Protein AF-A0AA35XM82-F1 (afdb_monomer_lite)

Structure (mmCIF, N/CA/C/O backbone):
data_AF-A0AA35XM82-F1
#
_entry.id   AF-A0AA35XM82-F1
#
loop_
_atom_site.group_PDB
_atom_site.id
_atom_site.type_symbol
_atom_site.label_atom_id
_atom_site.label_alt_id
_atom_site.label_comp_id
_atom_site.label_asym_id
_atom_site.label_entity_id
_atom_site.label_seq_id
_atom_site.pdbx_PDB_ins_code
_atom_site.Cartn_x
_atom_site.Cartn_y
_atom_site.Cartn_z
_atom_site.occupancy
_atom_site.B_iso_or_equiv
_atom_site.auth_seq_id
_atom_site.auth_comp_id
_atom_site.auth_asym_id
_atom_site.auth_atom_id
_atom_site.pdbx_PDB_model_num
ATOM 1 N N . ASP A 1 1 ? 53.940 23.344 3.328 1.00 37.53 1 ASP A N 1
ATOM 2 C CA . ASP A 1 1 ? 53.166 23.565 2.094 1.00 37.53 1 ASP A CA 1
ATOM 3 C C . ASP A 1 1 ? 52.303 22.366 1.754 1.00 37.53 1 ASP A C 1
ATOM 5 O O . ASP A 1 1 ? 52.782 21.395 1.191 1.00 37.53 1 ASP A O 1
ATOM 9 N N . ASN A 1 2 ? 51.032 22.420 2.152 1.00 37.56 2 ASN A N 1
ATOM 10 C CA . ASN A 1 2 ? 49.984 21.520 1.673 1.00 37.56 2 ASN A CA 1
ATOM 11 C C . ASN A 1 2 ? 48.950 22.398 0.970 1.00 37.56 2 ASN A C 1
ATOM 13 O O . ASN A 1 2 ? 48.282 23.197 1.626 1.00 37.56 2 ASN A O 1
ATOM 17 N N . GLY A 1 3 ? 48.853 22.276 -0.353 1.00 35.78 3 GLY A N 1
ATOM 18 C CA . GLY A 1 3 ? 48.007 23.131 -1.174 1.00 35.78 3 GLY A CA 1
ATOM 19 C C . GLY A 1 3 ? 47.602 22.485 -2.499 1.00 35.78 3 GLY A C 1
ATOM 20 O O . GLY A 1 3 ? 48.342 22.571 -3.464 1.00 35.78 3 GLY A O 1
ATOM 21 N N . ILE A 1 4 ? 46.381 21.934 -2.487 1.00 40.72 4 ILE A N 1
ATOM 22 C CA . ILE A 1 4 ? 45.349 21.976 -3.544 1.00 40.72 4 ILE A CA 1
ATOM 23 C C . ILE A 1 4 ? 45.527 21.124 -4.822 1.00 40.72 4 ILE A C 1
ATOM 25 O O . ILE A 1 4 ? 46.389 21.404 -5.636 1.00 40.72 4 ILE A O 1
ATOM 29 N N . ALA A 1 5 ? 44.558 20.194 -4.974 1.00 35.03 5 ALA A N 1
ATOM 30 C CA . ALA A 1 5 ? 43.852 19.675 -6.171 1.00 35.03 5 ALA A CA 1
ATOM 31 C C . ALA A 1 5 ? 44.688 19.247 -7.404 1.00 35.03 5 ALA A C 1
ATOM 33 O O . ALA A 1 5 ? 45.684 19.843 -7.756 1.00 35.03 5 ALA A O 1
ATOM 34 N N . ASP A 1 6 ? 44.350 18.218 -8.174 1.00 34.84 6 ASP A N 1
ATOM 35 C CA . ASP A 1 6 ? 43.040 17.874 -8.712 1.00 34.84 6 ASP A CA 1
ATOM 36 C C . ASP A 1 6 ? 43.127 16.492 -9.400 1.00 34.84 6 ASP A C 1
ATOM 38 O O . ASP A 1 6 ? 44.211 15.965 -9.655 1.00 34.84 6 ASP A O 1
ATOM 42 N N . SER A 1 7 ? 41.968 15.983 -9.809 1.00 37.56 7 SER A N 1
ATOM 43 C CA . SER A 1 7 ? 41.756 15.028 -10.904 1.00 37.56 7 SER A CA 1
ATOM 44 C C . SER A 1 7 ? 41.867 13.519 -10.615 1.00 37.56 7 SER A C 1
ATOM 46 O O . SER A 1 7 ? 42.887 12.849 -10.733 1.00 37.56 7 SER A O 1
ATOM 48 N N . LEU A 1 8 ? 40.688 12.962 -10.321 1.00 40.16 8 LEU A N 1
ATOM 49 C CA . LEU A 1 8 ? 40.042 11.923 -11.132 1.00 40.16 8 LEU A CA 1
ATOM 50 C C . LEU A 1 8 ? 40.980 10.925 -11.834 1.00 40.16 8 LEU A C 1
ATOM 52 O O . LEU A 1 8 ? 41.455 11.151 -12.947 1.00 40.16 8 LEU A O 1
ATOM 56 N N . SER A 1 9 ? 41.068 9.713 -11.286 1.00 35.75 9 SER A N 1
ATOM 57 C CA . SER A 1 9 ? 41.289 8.540 -12.124 1.00 35.75 9 SER A CA 1
ATOM 58 C C . SER A 1 9 ? 40.538 7.306 -11.633 1.00 35.75 9 SER A C 1
ATOM 60 O O . SER A 1 9 ? 40.866 6.685 -10.631 1.00 35.75 9 SER A O 1
ATOM 62 N N . ARG A 1 10 ? 39.573 6.924 -12.478 1.00 41.69 10 ARG A N 1
ATOM 63 C CA . ARG A 1 10 ? 39.344 5.542 -12.919 1.00 41.69 10 ARG A CA 1
ATOM 64 C C . ARG A 1 10 ? 38.708 4.585 -11.910 1.00 41.69 10 ARG A C 1
ATOM 66 O O . ARG A 1 10 ? 39.179 3.473 -11.710 1.00 41.69 10 ARG A O 1
ATOM 73 N N . SER A 1 11 ? 37.504 4.916 -11.454 1.00 37.31 11 SER A N 1
ATOM 74 C CA . SER A 1 11 ? 36.499 3.896 -11.126 1.00 37.31 11 SER A CA 1
ATOM 75 C C . SER A 1 11 ? 35.869 3.342 -12.416 1.00 37.31 11 SER A C 1
ATOM 77 O O . SER A 1 11 ? 34.704 3.575 -12.737 1.00 37.31 11 SER A O 1
ATOM 79 N N . GLN A 1 12 ? 36.658 2.576 -13.177 1.00 45.34 12 GLN A N 1
ATOM 80 C CA . GLN A 1 12 ? 36.141 1.662 -14.197 1.00 45.34 12 GLN A CA 1
ATOM 81 C C . GLN A 1 12 ? 35.479 0.467 -13.498 1.00 45.34 12 GLN A C 1
ATOM 83 O O . GLN A 1 12 ? 36.012 -0.639 -13.461 1.00 45.34 12 GLN A O 1
ATOM 88 N N . PHE A 1 13 ? 34.286 0.675 -12.939 1.00 39.03 13 PHE A N 1
ATOM 89 C CA . PHE A 1 13 ? 33.396 -0.445 -12.651 1.00 39.03 13 PHE A CA 1
ATOM 90 C C . PHE A 1 13 ? 32.812 -0.922 -13.975 1.00 39.03 13 PHE A C 1
ATOM 92 O O . PHE A 1 13 ? 31.791 -0.439 -14.470 1.00 39.03 13 PHE A O 1
ATOM 99 N N . HIS A 1 14 ? 33.535 -1.862 -14.576 1.00 43.44 14 HIS A N 1
ATOM 100 C CA . HIS A 1 14 ? 33.098 -2.627 -15.723 1.00 43.44 14 HIS A CA 1
ATOM 101 C C . HIS A 1 14 ? 31.670 -3.140 -15.511 1.00 43.44 14 HIS A C 1
ATOM 103 O O . HIS A 1 14 ? 31.367 -3.888 -14.580 1.00 43.44 14 HIS A O 1
ATOM 109 N N . ARG A 1 15 ? 30.794 -2.746 -16.440 1.00 45.62 15 ARG A N 1
ATOM 110 C CA . ARG A 1 15 ? 29.482 -3.344 -16.683 1.00 45.62 15 ARG A CA 1
ATOM 111 C C . ARG A 1 15 ? 29.648 -4.838 -16.972 1.00 45.62 15 ARG A C 1
ATOM 113 O O . ARG A 1 15 ? 29.750 -5.238 -18.127 1.00 45.62 15 ARG A O 1
ATOM 120 N N . CYS A 1 16 ? 29.571 -5.681 -15.950 1.00 37.12 16 CYS A N 1
ATOM 121 C CA . CYS A 1 16 ? 29.159 -7.065 -16.151 1.00 37.12 16 CYS A CA 1
ATOM 122 C C . CYS A 1 16 ? 27.636 -7.091 -16.332 1.00 37.12 16 CYS A C 1
ATOM 124 O O . CYS A 1 16 ? 26.877 -7.290 -15.384 1.00 37.12 16 CYS A O 1
ATOM 126 N N . ARG A 1 17 ? 27.179 -6.892 -17.577 1.00 45.94 17 ARG A N 1
ATOM 127 C CA . ARG A 1 17 ? 25.861 -7.368 -18.025 1.00 45.94 17 ARG A CA 1
ATOM 128 C C . ARG A 1 17 ? 25.870 -8.896 -17.922 1.00 45.94 17 ARG A C 1
ATOM 130 O O . ARG A 1 17 ? 26.192 -9.581 -18.890 1.00 45.94 17 ARG A O 1
ATOM 137 N N . ARG A 1 18 ? 25.542 -9.439 -16.749 1.00 41.78 18 ARG A N 1
ATOM 138 C CA . ARG A 1 18 ? 25.195 -10.857 -16.629 1.00 41.78 18 ARG A CA 1
ATOM 139 C C . ARG A 1 18 ? 23.883 -11.054 -17.382 1.00 41.78 18 ARG A C 1
ATOM 141 O O . ARG A 1 18 ? 22.839 -10.564 -16.962 1.00 41.78 18 ARG A O 1
ATOM 148 N N . ARG A 1 19 ? 23.968 -11.696 -18.548 1.00 40.97 19 ARG A N 1
ATOM 149 C CA . ARG A 1 19 ? 22.802 -12.219 -19.263 1.00 40.97 19 ARG A CA 1
ATOM 150 C C . ARG A 1 19 ? 22.059 -13.155 -18.298 1.00 40.97 19 ARG A C 1
ATOM 152 O O . ARG A 1 19 ? 22.733 -13.957 -17.650 1.00 40.97 19 ARG A O 1
ATOM 159 N N . PRO A 1 20 ? 20.724 -13.093 -18.175 1.00 46.38 20 PRO A N 1
ATOM 160 C CA . PRO A 1 20 ? 19.995 -14.171 -17.531 1.00 46.38 20 PRO A CA 1
ATOM 161 C C . PRO A 1 20 ? 20.235 -15.419 -18.380 1.00 46.38 20 PRO A C 1
ATOM 163 O O . PRO A 1 20 ? 19.869 -15.452 -19.556 1.00 46.38 20 PRO A O 1
ATOM 166 N N . HIS A 1 21 ? 20.920 -16.413 -17.823 1.00 46.91 21 HIS A N 1
ATOM 167 C CA . HIS A 1 21 ? 20.927 -17.735 -18.427 1.00 46.91 21 HIS A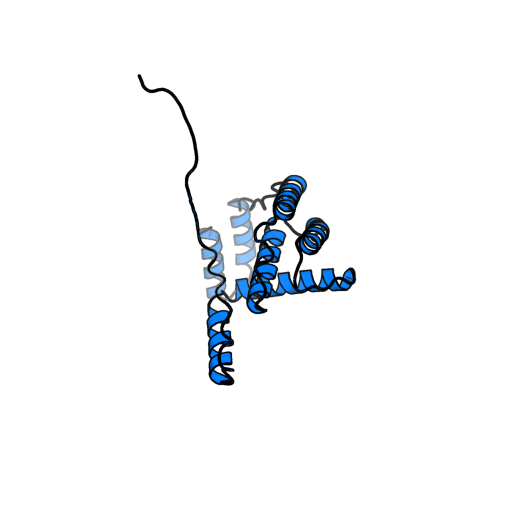 CA 1
ATOM 168 C C . HIS A 1 21 ? 19.473 -18.227 -18.449 1.00 46.91 21 HIS A C 1
ATOM 170 O O . HIS A 1 21 ? 18.789 -18.091 -17.431 1.00 46.91 21 HIS A O 1
ATOM 176 N N . PRO A 1 22 ? 18.970 -18.759 -19.576 1.00 46.38 22 PRO A N 1
ATOM 177 C CA . PRO A 1 22 ? 17.690 -19.445 -19.584 1.00 46.38 22 PRO A CA 1
ATOM 178 C C . PRO A 1 22 ? 17.850 -20.660 -18.672 1.00 46.38 22 PRO A C 1
ATOM 180 O O . PRO A 1 22 ? 18.516 -21.632 -19.025 1.00 46.38 22 PRO A O 1
ATOM 183 N N . HIS A 1 23 ? 17.333 -20.561 -17.448 1.00 53.72 23 HIS A N 1
ATOM 184 C CA . HIS A 1 23 ? 17.291 -21.702 -16.552 1.00 53.72 23 HIS A CA 1
ATOM 185 C C . HIS A 1 23 ? 16.534 -22.829 -17.271 1.00 53.72 23 HIS A C 1
ATOM 187 O O . HIS A 1 23 ? 15.479 -22.554 -17.854 1.00 53.72 23 HIS A O 1
ATOM 193 N N . PRO A 1 24 ? 17.054 -24.072 -17.256 1.00 53.78 24 PRO A N 1
ATOM 194 C CA . PRO A 1 24 ? 16.325 -25.228 -17.753 1.00 53.78 24 PRO A CA 1
ATOM 195 C C . PRO A 1 24 ? 14.946 -25.217 -17.111 1.00 53.78 24 PRO A C 1
ATOM 197 O O . PRO A 1 24 ? 14.831 -24.959 -15.912 1.00 53.78 24 PRO A O 1
ATOM 200 N N . CYS A 1 25 ? 13.911 -25.434 -17.914 1.00 57.19 25 CYS A N 1
ATOM 201 C CA . CYS A 1 25 ? 12.530 -25.499 -17.473 1.00 57.19 25 CYS A CA 1
ATOM 202 C C . CYS A 1 25 ? 12.387 -26.517 -16.327 1.00 57.19 25 CYS A C 1
ATOM 204 O O . CYS A 1 25 ? 12.197 -27.709 -16.558 1.00 57.19 25 CYS A O 1
ATOM 206 N N . LEU A 1 26 ? 12.495 -26.047 -15.081 1.00 57.41 26 LEU A N 1
ATOM 207 C CA . LEU A 1 26 ? 12.148 -26.797 -13.880 1.00 57.41 26 LEU A CA 1
ATOM 208 C C . LEU A 1 26 ? 10.633 -27.022 -13.928 1.00 57.41 26 LEU A C 1
ATOM 210 O O . LEU A 1 26 ? 9.852 -26.231 -13.412 1.00 57.41 26 LEU A O 1
ATOM 214 N N . GLN A 1 27 ? 10.220 -28.079 -14.624 1.00 66.62 27 GLN A N 1
ATOM 215 C CA . GLN A 1 27 ? 8.828 -28.518 -14.754 1.00 66.62 27 GLN A CA 1
ATOM 216 C C . GLN A 1 27 ? 8.395 -29.417 -13.584 1.00 66.62 27 GLN A C 1
ATOM 218 O O . GLN A 1 27 ? 7.326 -30.027 -13.628 1.00 66.62 27 GLN A O 1
ATOM 223 N N . ASP A 1 28 ? 9.200 -29.494 -12.520 1.00 82.62 28 ASP A N 1
ATOM 224 C CA . ASP A 1 28 ? 8.837 -30.212 -11.305 1.00 82.62 28 ASP A CA 1
ATOM 225 C C . ASP A 1 28 ? 7.787 -29.422 -10.510 1.00 82.62 28 ASP A C 1
ATOM 227 O O . ASP A 1 28 ? 8.087 -28.532 -9.708 1.00 82.62 28 ASP A O 1
ATOM 231 N N . ARG A 1 29 ? 6.521 -29.793 -10.722 1.00 81.44 29 ARG A N 1
ATOM 232 C CA . ARG A 1 29 ? 5.361 -29.210 -10.037 1.00 81.44 29 ARG A CA 1
ATOM 233 C C . ARG A 1 29 ? 5.443 -29.343 -8.514 1.00 81.44 29 ARG A C 1
ATOM 235 O O . ARG A 1 29 ? 4.889 -28.495 -7.812 1.00 81.44 29 ARG A O 1
ATOM 242 N N . LEU A 1 30 ? 6.085 -30.388 -7.984 1.00 87.50 30 LEU A N 1
ATOM 243 C CA . LEU A 1 30 ? 6.232 -30.567 -6.537 1.00 87.50 30 LEU A CA 1
ATOM 244 C C . LEU A 1 30 ? 7.237 -29.568 -5.975 1.00 87.50 30 LEU A C 1
ATOM 246 O O . LEU A 1 30 ? 6.984 -28.976 -4.923 1.00 87.50 30 LEU A O 1
ATOM 250 N N . LEU A 1 31 ? 8.342 -29.347 -6.686 1.00 88.88 31 LEU A N 1
ATOM 251 C CA . LEU A 1 31 ? 9.335 -28.353 -6.302 1.00 88.88 31 LEU A CA 1
ATOM 252 C C . LEU A 1 31 ? 8.758 -26.934 -6.358 1.00 88.88 31 LEU A C 1
ATOM 254 O O . LEU A 1 31 ? 8.944 -26.181 -5.402 1.00 88.88 31 LEU A O 1
ATOM 258 N N . THR A 1 32 ? 7.989 -26.592 -7.399 1.00 86.31 32 THR A N 1
ATOM 259 C CA . THR A 1 32 ? 7.296 -25.293 -7.491 1.00 86.31 32 THR A CA 1
ATOM 260 C C . THR A 1 32 ? 6.333 -25.085 -6.321 1.00 86.31 32 THR A C 1
ATOM 262 O O . THR A 1 32 ? 6.402 -24.059 -5.649 1.00 86.31 32 THR A O 1
ATOM 265 N N . ARG A 1 33 ? 5.499 -26.083 -5.992 1.00 86.62 33 ARG A N 1
ATOM 266 C CA . ARG A 1 33 ? 4.576 -26.005 -4.842 1.00 86.62 33 ARG A CA 1
ATOM 267 C C . ARG A 1 33 ? 5.306 -25.848 -3.509 1.00 86.62 33 ARG A C 1
ATOM 269 O O . ARG A 1 33 ? 4.873 -25.072 -2.662 1.00 86.62 33 ARG A O 1
ATOM 276 N N . LYS A 1 34 ? 6.409 -26.578 -3.303 1.00 92.38 34 LYS A N 1
ATOM 277 C CA . LYS A 1 34 ? 7.236 -26.450 -2.090 1.00 92.38 34 LYS A CA 1
ATOM 278 C C . LYS A 1 34 ? 7.876 -25.065 -1.997 1.00 92.38 34 LYS A C 1
ATOM 280 O O . LYS A 1 34 ? 7.868 -24.476 -0.920 1.00 92.38 34 LYS A O 1
ATOM 285 N N . LEU A 1 35 ? 8.387 -24.540 -3.108 1.00 90.31 35 LEU A N 1
ATOM 286 C CA . LEU A 1 35 ? 8.950 -23.193 -3.189 1.00 90.31 35 LEU A CA 1
ATOM 287 C C . LEU A 1 35 ? 7.901 -22.140 -2.820 1.00 90.31 35 LEU A C 1
ATOM 289 O O . LEU A 1 35 ? 8.151 -21.327 -1.931 1.00 90.31 35 LEU A O 1
ATOM 293 N N . GLU A 1 36 ? 6.718 -22.192 -3.435 1.00 87.75 36 GLU A N 1
ATOM 294 C CA . GLU A 1 36 ? 5.609 -21.281 -3.128 1.00 87.75 36 GLU A CA 1
ATOM 295 C C . GLU A 1 36 ? 5.194 -21.387 -1.657 1.00 87.75 36 GLU A C 1
ATOM 297 O O . GLU A 1 36 ? 5.032 -20.371 -0.980 1.00 87.75 36 GLU A O 1
ATOM 302 N N . HIS A 1 37 ? 5.087 -22.607 -1.123 1.00 91.06 37 HIS A N 1
ATOM 303 C CA . HIS A 1 37 ? 4.760 -22.832 0.282 1.00 91.06 37 HIS A CA 1
ATOM 304 C C . HIS A 1 37 ? 5.795 -22.193 1.219 1.00 91.06 37 HIS A C 1
ATOM 306 O O . HIS A 1 37 ? 5.425 -21.427 2.109 1.00 91.06 37 HIS A O 1
ATOM 312 N N . LEU A 1 38 ? 7.090 -22.419 0.998 1.00 92.06 38 LEU A N 1
ATOM 313 C CA . LEU A 1 38 ? 8.149 -21.824 1.819 1.00 92.06 38 LEU A CA 1
ATOM 314 C C . LEU A 1 38 ? 8.165 -20.294 1.720 1.00 92.06 38 LEU A C 1
ATOM 316 O O . LEU A 1 38 ? 8.259 -19.609 2.739 1.00 92.06 38 LEU A O 1
ATOM 320 N N . GLN A 1 39 ? 7.995 -19.744 0.516 1.00 89.44 39 GLN A N 1
ATOM 321 C CA . GLN A 1 39 ? 7.852 -18.300 0.322 1.00 89.44 39 GLN A CA 1
ATOM 322 C C . GLN A 1 39 ? 6.637 -17.753 1.068 1.00 89.44 39 GLN A C 1
ATOM 324 O O . GLN A 1 39 ? 6.706 -16.672 1.655 1.00 89.44 39 GLN A O 1
ATOM 329 N N . THR A 1 40 ? 5.530 -18.503 1.099 1.00 87.44 40 THR A N 1
ATOM 330 C CA . THR A 1 40 ? 4.367 -18.092 1.879 1.00 87.44 40 THR A CA 1
ATOM 331 C C . THR A 1 40 ? 4.705 -18.046 3.366 1.00 87.44 40 THR A C 1
ATOM 333 O O . THR A 1 40 ? 4.389 -17.040 4.000 1.00 87.44 40 THR A O 1
ATOM 336 N N . LEU A 1 41 ? 5.395 -19.049 3.914 1.00 92.81 41 LEU A N 1
ATOM 337 C CA . LEU A 1 41 ? 5.782 -19.098 5.330 1.00 92.81 41 LEU A CA 1
ATOM 338 C C . LEU A 1 41 ? 6.743 -17.975 5.748 1.00 92.81 41 LEU A C 1
ATOM 340 O O . LEU A 1 41 ? 6.742 -17.593 6.915 1.00 92.81 41 LEU A O 1
ATOM 344 N N . GLY A 1 42 ? 7.493 -17.391 4.809 1.00 91.31 42 GLY A N 1
ATOM 345 C CA . GLY A 1 42 ? 8.376 -16.248 5.070 1.00 91.31 42 GLY A CA 1
ATOM 346 C C . GLY A 1 42 ? 7.661 -14.973 5.543 1.00 91.31 42 GLY A C 1
ATOM 347 O O . GLY A 1 42 ? 8.315 -14.026 5.972 1.00 91.31 42 GLY A O 1
ATOM 348 N N . ILE A 1 43 ? 6.325 -14.926 5.480 1.00 92.31 43 ILE A N 1
ATOM 349 C CA . ILE A 1 43 ? 5.514 -13.789 5.925 1.00 92.31 43 ILE A CA 1
ATOM 350 C C . ILE A 1 43 ? 4.414 -14.276 6.869 1.00 92.31 43 ILE A C 1
ATOM 352 O O . ILE A 1 43 ? 3.676 -15.215 6.561 1.00 92.31 43 ILE A O 1
ATOM 356 N N . ALA A 1 44 ? 4.255 -13.578 7.998 1.00 93.31 44 ALA A N 1
ATOM 357 C CA . ALA A 1 44 ? 3.219 -13.875 8.981 1.00 93.31 44 ALA A CA 1
ATOM 358 C C . ALA A 1 44 ? 1.804 -13.885 8.350 1.00 93.31 44 ALA A C 1
ATOM 360 O O . ALA A 1 44 ? 1.501 -13.036 7.501 1.00 93.31 44 ALA A O 1
ATOM 361 N N . PRO A 1 45 ? 0.890 -14.779 8.785 1.00 92.38 45 PRO A N 1
ATOM 362 C CA . PRO A 1 45 ? -0.457 -14.873 8.217 1.00 92.38 45 PRO A CA 1
ATOM 363 C C . PRO A 1 45 ? -1.263 -13.568 8.282 1.00 92.38 45 PRO A C 1
ATOM 365 O O . PRO A 1 45 ? -2.048 -13.288 7.377 1.00 92.38 45 PRO A O 1
ATOM 368 N N . SER A 1 46 ? -1.075 -12.764 9.331 1.00 92.88 46 SER A N 1
ATOM 369 C CA . SER A 1 46 ? -1.700 -11.443 9.476 1.00 92.88 46 SER A CA 1
ATOM 370 C C . SER A 1 46 ? -1.180 -10.455 8.429 1.00 92.88 46 SER A C 1
ATOM 372 O O . SER A 1 46 ? -1.971 -9.821 7.734 1.00 92.88 46 SER A O 1
ATOM 374 N N . THR A 1 47 ? 0.139 -10.382 8.241 1.00 94.75 47 THR A N 1
ATOM 375 C CA . THR A 1 47 ? 0.777 -9.539 7.220 1.00 94.75 47 THR A CA 1
ATOM 376 C C . THR A 1 47 ? 0.346 -9.939 5.811 1.00 94.75 47 THR A C 1
ATOM 378 O O . THR A 1 47 ? 0.055 -9.063 4.999 1.00 94.75 47 THR A O 1
ATOM 381 N N . ARG A 1 48 ? 0.210 -11.244 5.527 1.00 94.50 48 ARG A N 1
ATOM 382 C CA . ARG A 1 48 ? -0.291 -11.731 4.230 1.00 94.50 48 ARG A CA 1
ATOM 383 C C . ARG A 1 48 ? -1.688 -11.197 3.923 1.00 94.50 48 ARG A C 1
ATOM 385 O O . ARG A 1 48 ? -1.906 -10.696 2.825 1.00 94.50 48 ARG A O 1
ATOM 392 N N . ARG A 1 49 ? -2.611 -11.263 4.889 1.00 95.50 49 ARG A N 1
ATOM 393 C CA . ARG A 1 49 ? -3.976 -10.730 4.734 1.00 95.50 49 ARG A CA 1
ATOM 394 C C . ARG A 1 49 ? -3.958 -9.227 4.465 1.00 95.50 49 ARG A C 1
ATOM 396 O O . ARG A 1 49 ? -4.637 -8.754 3.560 1.00 95.50 49 ARG A O 1
ATOM 403 N N . THR A 1 50 ? -3.129 -8.485 5.197 1.00 96.50 50 THR A N 1
ATOM 404 C CA . THR A 1 50 ? -2.959 -7.043 4.979 1.00 96.50 50 THR A CA 1
ATOM 405 C C . THR A 1 50 ? -2.405 -6.738 3.586 1.00 96.50 50 THR A C 1
ATOM 407 O O . THR A 1 50 ? -2.872 -5.809 2.929 1.00 96.50 50 THR A O 1
ATOM 410 N N . TYR A 1 51 ? -1.445 -7.530 3.102 1.00 96.62 51 TYR A N 1
ATOM 411 C CA . TYR A 1 51 ? -0.898 -7.364 1.757 1.00 96.62 51 TYR A CA 1
ATOM 412 C C . TYR A 1 51 ? -1.922 -7.703 0.674 1.00 96.62 51 TYR A C 1
ATOM 414 O O . TYR A 1 51 ? -2.061 -6.944 -0.281 1.00 96.62 51 TYR A O 1
ATOM 422 N N . GLN A 1 52 ? -2.690 -8.780 0.843 1.00 96.50 52 GLN A N 1
ATOM 423 C CA . GLN A 1 52 ? -3.795 -9.125 -0.056 1.00 96.50 52 GLN A CA 1
ATOM 424 C C . GLN A 1 52 ? -4.825 -7.993 -0.135 1.00 96.50 52 GLN A C 1
ATOM 426 O O . GLN A 1 52 ? -5.225 -7.614 -1.233 1.00 96.50 52 GLN A O 1
ATOM 431 N N . ALA A 1 53 ? -5.192 -7.397 1.003 1.00 97.38 53 ALA A N 1
ATOM 432 C CA . ALA A 1 53 ? -6.088 -6.245 1.034 1.00 97.38 53 ALA A CA 1
ATOM 433 C C . ALA A 1 53 ? -5.503 -5.039 0.279 1.00 97.38 53 ALA A C 1
ATOM 435 O O . ALA A 1 53 ? -6.206 -4.417 -0.516 1.00 97.38 53 ALA A O 1
ATOM 436 N N . GLY A 1 54 ? -4.215 -4.738 0.474 1.00 97.06 54 GLY A N 1
ATOM 437 C CA . GLY A 1 54 ? -3.538 -3.648 -0.234 1.00 97.06 54 GLY A CA 1
ATOM 438 C C . GLY A 1 54 ? -3.473 -3.858 -1.749 1.00 97.06 54 GLY A C 1
ATOM 439 O O . GLY A 1 54 ? -3.789 -2.943 -2.509 1.00 97.06 54 GLY A O 1
ATOM 440 N N . VAL A 1 55 ? -3.136 -5.074 -2.190 1.00 97.69 55 VAL A N 1
ATOM 441 C CA . VAL A 1 55 ? -3.125 -5.456 -3.612 1.00 97.69 55 VAL A CA 1
ATOM 442 C C . VAL A 1 55 ? -4.522 -5.348 -4.217 1.00 97.69 55 VAL A C 1
ATOM 444 O O . VAL A 1 55 ? -4.682 -4.734 -5.270 1.00 97.69 55 VAL A O 1
ATOM 447 N N . HIS A 1 56 ? -5.541 -5.881 -3.538 1.00 97.94 56 HIS A N 1
ATOM 448 C CA . HIS A 1 56 ? -6.924 -5.804 -4.002 1.00 97.94 56 HIS A CA 1
ATOM 449 C C . HIS A 1 56 ? -7.390 -4.350 -4.153 1.00 97.94 56 HIS A C 1
ATOM 451 O O . HIS A 1 56 ? -7.982 -3.992 -5.170 1.00 97.94 56 HIS A O 1
ATOM 457 N N . HIS A 1 57 ? -7.081 -3.496 -3.174 1.00 97.56 57 HIS A N 1
ATOM 458 C CA . HIS A 1 57 ? -7.443 -2.079 -3.210 1.00 97.56 57 HIS A CA 1
ATOM 459 C C . HIS A 1 57 ? -6.788 -1.358 -4.396 1.00 97.56 57 HIS A C 1
ATOM 461 O O . HIS A 1 57 ? -7.445 -0.585 -5.092 1.00 97.56 57 HIS A O 1
ATOM 467 N N . TYR A 1 58 ? -5.512 -1.642 -4.667 1.00 97.88 58 TYR A N 1
ATOM 468 C CA . TYR A 1 58 ? -4.813 -1.092 -5.827 1.00 97.88 58 TYR A CA 1
ATOM 469 C C . TYR A 1 58 ? -5.410 -1.579 -7.152 1.00 97.88 58 TYR A C 1
ATOM 471 O O . TYR A 1 58 ? -5.693 -0.768 -8.027 1.00 97.88 58 TYR A O 1
ATOM 479 N N . GLN A 1 59 ? -5.686 -2.877 -7.285 1.00 97.69 59 GLN A N 1
ATOM 480 C CA . GLN A 1 59 ? -6.323 -3.425 -8.485 1.00 97.69 59 GLN A CA 1
ATOM 481 C C . GLN A 1 59 ? -7.724 -2.852 -8.714 1.00 97.69 59 GLN A C 1
ATOM 483 O O . GLN A 1 59 ? -8.101 -2.602 -9.855 1.00 97.69 59 GLN A O 1
ATOM 488 N N . GLN A 1 60 ? -8.497 -2.627 -7.650 1.00 97.75 60 GLN A N 1
ATOM 489 C CA . GLN A 1 60 ? -9.803 -1.981 -7.744 1.00 97.75 60 GLN A CA 1
ATOM 490 C C . GLN A 1 60 ? -9.681 -0.528 -8.208 1.00 97.75 60 GLN A C 1
ATOM 492 O O . GLN A 1 60 ? -10.435 -0.115 -9.084 1.00 97.75 60 GLN A O 1
ATOM 497 N N . PHE A 1 61 ? -8.716 0.222 -7.673 1.00 97.56 61 PHE A N 1
ATOM 498 C CA . PHE A 1 61 ? -8.386 1.556 -8.170 1.00 97.56 61 PHE A CA 1
ATOM 499 C C . PHE A 1 61 ? -8.016 1.515 -9.661 1.00 97.56 61 PHE A C 1
ATOM 501 O O . PHE A 1 61 ? -8.567 2.277 -10.444 1.00 97.56 61 PHE A O 1
ATOM 508 N N . CYS A 1 62 ? -7.150 0.590 -10.078 1.00 97.31 62 CYS A N 1
ATOM 509 C CA . CYS A 1 62 ? -6.773 0.445 -11.482 1.00 97.31 62 CYS A CA 1
ATOM 510 C C . CYS A 1 62 ? -7.981 0.150 -12.380 1.00 97.31 62 CYS A C 1
ATOM 512 O O . CYS A 1 62 ? -8.123 0.795 -13.411 1.00 97.31 62 CYS A O 1
ATOM 514 N N . ARG A 1 63 ? -8.888 -0.742 -11.957 1.00 97.50 63 ARG A N 1
ATOM 515 C CA . ARG A 1 63 ? -10.144 -1.018 -12.677 1.00 97.50 63 ARG A CA 1
ATOM 516 C C . ARG A 1 63 ? -11.063 0.201 -12.769 1.00 97.50 63 ARG A C 1
ATOM 518 O O . ARG A 1 63 ? -11.732 0.362 -13.772 1.00 97.50 63 ARG A O 1
ATOM 525 N N . LEU A 1 64 ? -11.110 1.040 -11.735 1.00 97.38 64 LEU A N 1
ATOM 526 C CA . LEU A 1 64 ? -11.967 2.229 -11.711 1.00 97.38 64 LEU A CA 1
ATOM 527 C C . LEU A 1 64 ? -11.519 3.310 -12.709 1.00 97.38 64 LEU A C 1
ATOM 529 O O . LEU A 1 64 ? -12.343 4.095 -13.162 1.00 97.38 64 LEU A O 1
ATOM 533 N N . TYR A 1 65 ? -10.223 3.370 -13.013 1.00 96.06 65 TYR A N 1
ATOM 534 C CA . TYR A 1 65 ? -9.626 4.382 -13.889 1.00 96.06 65 TYR A CA 1
ATOM 535 C C . TYR A 1 65 ? -9.080 3.792 -15.201 1.00 96.06 65 TYR A C 1
ATOM 537 O O . TYR A 1 65 ? -8.261 4.438 -15.851 1.00 96.06 65 TYR A O 1
ATOM 545 N N . ASP A 1 66 ? -9.479 2.564 -15.555 1.00 95.94 66 ASP A N 1
ATOM 546 C CA . ASP A 1 66 ? -9.027 1.834 -16.753 1.00 95.94 66 ASP A CA 1
ATOM 547 C C . ASP A 1 66 ? -7.493 1.787 -16.919 1.00 95.94 66 ASP A C 1
ATOM 549 O O . ASP A 1 66 ? -6.936 1.879 -18.014 1.00 95.94 66 ASP A O 1
ATOM 553 N N . LEU A 1 67 ? -6.779 1.636 -15.800 1.00 95.31 67 LEU A N 1
ATOM 554 C CA . LEU A 1 67 ? -5.321 1.529 -15.760 1.00 95.31 67 LEU A CA 1
ATOM 555 C C . LEU A 1 67 ? -4.886 0.062 -15.711 1.00 95.31 67 LEU A C 1
ATOM 557 O O . LEU A 1 67 ? -5.486 -0.755 -15.010 1.00 95.31 67 LEU A O 1
ATOM 561 N N . SER A 1 68 ? -3.763 -0.263 -16.357 1.00 94.56 68 SER A N 1
ATOM 562 C CA . SER A 1 68 ? -3.118 -1.560 -16.130 1.00 94.56 68 SER A CA 1
ATOM 563 C C . SER A 1 68 ? -2.511 -1.607 -14.719 1.00 94.56 68 SER A C 1
ATOM 565 O O . SER A 1 68 ? -1.722 -0.721 -14.376 1.00 94.56 68 SER A O 1
ATOM 567 N N . PRO A 1 69 ? -2.837 -2.618 -13.891 1.00 93.00 69 PRO A N 1
ATOM 568 C CA . PRO A 1 69 ? -2.269 -2.745 -12.552 1.00 93.00 69 PRO A CA 1
ATOM 569 C C . PRO A 1 69 ? -0.801 -3.187 -12.569 1.00 93.00 69 PRO A C 1
ATOM 571 O O . PRO A 1 69 ? -0.0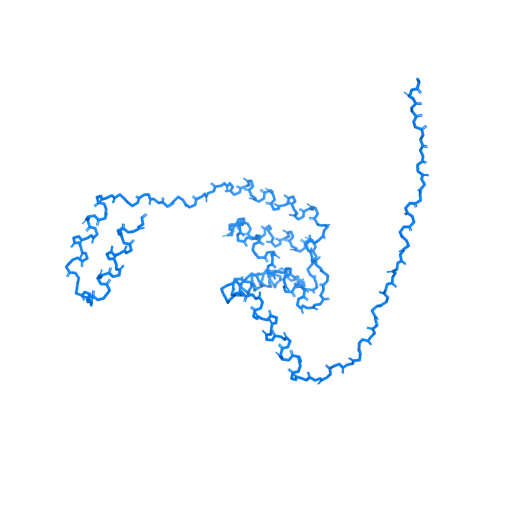49 -2.846 -11.661 1.00 93.00 69 PRO A O 1
ATOM 574 N N . TRP A 1 70 ? -0.370 -3.945 -13.581 1.00 95.00 70 TRP A N 1
ATOM 575 C CA . TRP A 1 70 ? 0.964 -4.545 -13.612 1.00 95.00 70 TRP A CA 1
ATOM 576 C C . TRP A 1 70 ? 1.591 -4.427 -15.008 1.00 95.00 70 TRP A C 1
ATOM 578 O O . TRP A 1 70 ? 0.903 -4.698 -15.995 1.00 95.00 70 TRP A O 1
ATOM 588 N N . PRO A 1 71 ? 2.882 -4.062 -15.123 1.00 94.56 71 PRO A N 1
ATOM 589 C CA . PRO A 1 71 ? 3.770 -3.569 -14.065 1.00 94.56 71 PRO A CA 1
ATOM 590 C C . PRO A 1 71 ? 3.370 -2.1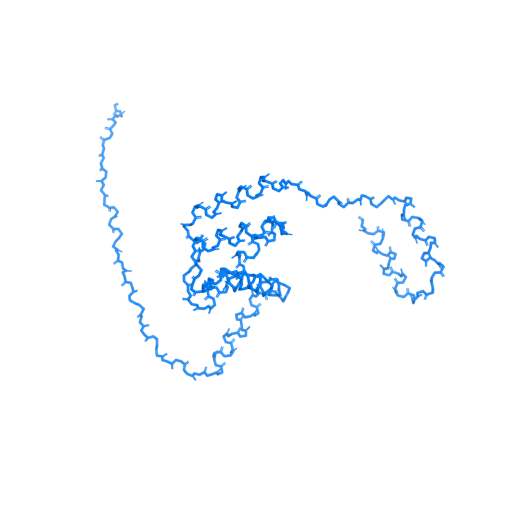64 -13.578 1.00 94.56 71 PRO A C 1
ATOM 592 O O . PRO A 1 71 ? 2.987 -1.300 -14.366 1.00 94.56 71 PRO A O 1
ATOM 595 N N . ALA A 1 72 ? 3.494 -1.920 -12.273 1.00 94.06 72 ALA A N 1
ATOM 596 C CA . ALA A 1 72 ? 3.123 -0.638 -11.680 1.00 94.06 72 ALA A CA 1
ATOM 597 C C . ALA A 1 72 ? 4.191 0.427 -11.984 1.00 94.06 72 ALA A C 1
ATOM 599 O O . ALA A 1 72 ? 5.365 0.271 -11.639 1.00 94.06 72 ALA A O 1
ATOM 600 N N . SER A 1 73 ? 3.790 1.537 -12.606 1.00 93.06 73 SER A N 1
ATOM 601 C CA . SER A 1 73 ? 4.675 2.682 -12.859 1.00 93.06 73 SER A CA 1
ATOM 602 C C . SER A 1 73 ? 4.641 3.685 -11.703 1.00 93.06 73 SER A C 1
ATOM 604 O O . SER A 1 73 ? 3.641 3.790 -10.991 1.00 93.06 73 SER A O 1
ATOM 606 N N . GLU A 1 74 ? 5.693 4.499 -11.552 1.00 95.12 74 GLU A N 1
ATOM 607 C CA . GLU A 1 74 ? 5.721 5.570 -10.540 1.00 95.12 74 GLU A CA 1
ATOM 608 C C . GLU A 1 74 ? 4.496 6.489 -10.640 1.00 95.12 74 GLU A C 1
ATOM 610 O O . GLU A 1 74 ? 3.930 6.886 -9.622 1.00 95.12 74 GLU A O 1
ATOM 615 N N . LEU A 1 75 ? 4.051 6.791 -11.862 1.00 95.06 75 LEU A N 1
ATOM 616 C CA . LEU A 1 75 ? 2.880 7.626 -12.101 1.00 95.06 75 LEU A CA 1
ATOM 617 C C . LEU A 1 75 ? 1.594 6.968 -11.576 1.00 95.06 75 LEU A C 1
ATOM 619 O O . LEU A 1 75 ? 0.842 7.606 -10.841 1.00 95.06 75 LEU A O 1
ATOM 623 N N . THR A 1 76 ? 1.369 5.685 -11.880 1.00 96.38 76 THR A N 1
ATOM 624 C CA . THR A 1 76 ? 0.181 4.955 -11.393 1.00 96.38 76 THR A CA 1
ATOM 625 C C . THR A 1 76 ? 0.155 4.839 -9.870 1.00 96.38 76 THR A C 1
ATOM 627 O O . THR A 1 76 ? -0.897 5.023 -9.261 1.00 96.38 76 THR A O 1
ATOM 630 N N . LEU A 1 77 ? 1.313 4.624 -9.234 1.00 97.06 77 LEU A N 1
ATOM 631 C CA . LEU A 1 77 ? 1.427 4.590 -7.774 1.00 97.06 77 LEU A CA 1
ATOM 632 C C . LEU A 1 77 ? 1.136 5.952 -7.146 1.00 97.06 77 LEU A C 1
ATOM 634 O O . LEU A 1 77 ? 0.493 6.029 -6.102 1.00 97.06 77 LEU A O 1
ATOM 638 N N . ARG A 1 78 ? 1.573 7.039 -7.788 1.00 97.50 78 ARG A N 1
ATOM 639 C CA . ARG A 1 78 ? 1.249 8.395 -7.338 1.00 97.50 78 ARG A CA 1
ATOM 640 C C . ARG A 1 78 ? -0.248 8.666 -7.433 1.00 97.50 78 ARG A C 1
ATOM 642 O O . ARG A 1 78 ? -0.816 9.158 -6.463 1.00 97.50 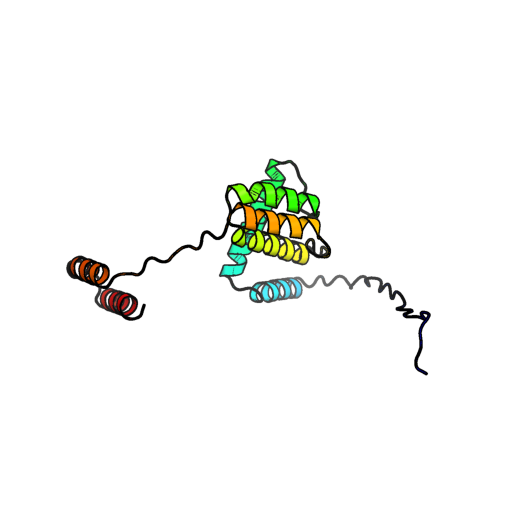78 ARG A O 1
ATOM 649 N N . TYR A 1 79 ? -0.899 8.307 -8.539 1.00 97.38 79 TYR A N 1
ATOM 650 C CA . TYR A 1 79 ? -2.354 8.446 -8.648 1.00 97.38 79 TYR A CA 1
ATOM 651 C C . TYR A 1 79 ? -3.094 7.613 -7.607 1.00 97.38 79 TYR A C 1
ATOM 653 O O . TYR A 1 79 ? -4.010 8.124 -6.966 1.00 97.38 79 TYR A O 1
ATOM 661 N N . PHE A 1 80 ? -2.645 6.382 -7.370 1.00 97.88 80 PHE A N 1
ATOM 662 C CA . PHE A 1 80 ? -3.194 5.541 -6.317 1.00 97.88 80 PHE A CA 1
ATOM 663 C C . PHE A 1 80 ? -3.079 6.202 -4.938 1.00 97.88 80 PHE A C 1
ATOM 665 O O . PHE A 1 80 ? -4.080 6.321 -4.239 1.00 97.88 80 PHE A O 1
ATOM 672 N N . CYS A 1 81 ? -1.899 6.701 -4.558 1.00 97.50 81 CYS A N 1
ATOM 673 C CA . CYS A 1 81 ? -1.708 7.417 -3.293 1.00 97.50 81 CYS A CA 1
ATOM 674 C C . CYS A 1 81 ? -2.610 8.659 -3.184 1.00 97.50 81 CYS A C 1
ATOM 676 O O . CYS A 1 81 ? -3.176 8.920 -2.121 1.00 97.50 81 CYS A O 1
ATOM 678 N N . THR A 1 82 ? -2.780 9.398 -4.284 1.00 97.00 82 THR A N 1
ATOM 679 C CA . THR A 1 82 ? -3.681 10.559 -4.371 1.00 97.00 82 THR A CA 1
ATOM 680 C C . THR A 1 82 ? -5.163 10.163 -4.274 1.00 97.00 82 THR A C 1
ATOM 682 O O . THR A 1 82 ? -5.983 10.915 -3.758 1.00 97.00 82 THR A O 1
ATOM 685 N N . HIS A 1 83 ? -5.551 8.980 -4.730 1.00 97.00 83 HIS A N 1
ATOM 686 C CA . HIS A 1 83 ? -6.904 8.476 -4.509 1.00 97.00 83 HIS A CA 1
ATOM 687 C C . HIS A 1 83 ? -7.082 8.012 -3.051 1.00 97.00 83 HIS A C 1
ATOM 689 O O . HIS A 1 83 ? -8.043 8.386 -2.379 1.00 97.00 83 HIS A O 1
ATOM 695 N N . ALA A 1 84 ? -6.105 7.265 -2.537 1.00 96.12 84 ALA A N 1
ATOM 696 C CA . ALA A 1 84 ? -6.142 6.611 -1.236 1.00 96.12 84 ALA A CA 1
ATOM 697 C C . ALA A 1 84 ? -6.078 7.575 -0.039 1.00 96.12 84 ALA A C 1
ATOM 699 O O . ALA A 1 84 ? -6.693 7.291 0.986 1.00 96.12 84 ALA A O 1
ATOM 700 N N . TYR A 1 85 ? -5.380 8.718 -0.124 1.00 95.81 85 TYR A N 1
ATOM 701 C CA . TYR A 1 85 ? -5.246 9.629 1.033 1.00 95.81 85 TYR A CA 1
ATOM 702 C C . TYR A 1 85 ? -6.564 10.240 1.514 1.00 95.81 85 TYR A C 1
ATOM 704 O O . TYR A 1 85 ? -6.615 10.750 2.637 1.00 95.81 85 TYR A O 1
ATOM 712 N N . LYS A 1 86 ? -7.607 10.200 0.678 1.00 93.25 86 LYS A N 1
ATOM 713 C CA . LYS A 1 86 ? -8.946 10.687 1.017 1.00 93.25 86 LYS A CA 1
ATOM 714 C C . LYS A 1 86 ? -9.637 9.803 2.056 1.00 93.25 86 LYS A C 1
ATOM 716 O O . LYS A 1 86 ? -10.449 10.304 2.824 1.00 93.25 86 LYS A O 1
ATOM 721 N N . THR A 1 87 ? -9.319 8.509 2.084 1.00 94.06 87 THR A N 1
ATOM 722 C CA . THR A 1 87 ? -10.017 7.508 2.909 1.00 94.06 87 THR A CA 1
ATOM 723 C C . THR A 1 87 ? -9.087 6.741 3.848 1.00 94.06 87 THR A C 1
ATOM 725 O O . THR A 1 87 ? -9.530 6.261 4.889 1.00 94.06 87 THR A O 1
ATOM 728 N N . LEU A 1 88 ? -7.799 6.630 3.517 1.00 95.06 88 LEU A N 1
ATOM 729 C CA . LEU A 1 88 ? -6.819 5.837 4.255 1.00 95.06 88 LEU A CA 1
ATOM 730 C C . LEU A 1 88 ? -5.788 6.710 4.968 1.00 95.06 88 LEU A C 1
ATOM 732 O O . LEU A 1 88 ? -5.369 7.758 4.475 1.00 95.06 88 LEU A O 1
ATOM 736 N N . SER A 1 89 ? -5.309 6.228 6.117 1.00 94.56 89 SER A N 1
ATOM 737 C CA . SER A 1 89 ? -4.200 6.865 6.829 1.00 94.56 89 SER A CA 1
ATOM 738 C C . SER A 1 89 ? -2.885 6.730 6.057 1.00 94.56 89 SER A C 1
ATOM 740 O O . SER A 1 89 ? -2.654 5.739 5.361 1.00 94.56 89 SER A O 1
ATOM 742 N N . HIS A 1 90 ? -1.970 7.676 6.254 1.00 95.56 90 HIS A N 1
ATOM 743 C CA . HIS A 1 90 ? -0.627 7.641 5.680 1.00 95.56 90 HIS A CA 1
ATOM 744 C C . HIS A 1 90 ? 0.101 6.322 5.992 1.00 95.56 90 HIS A C 1
ATOM 746 O O . HIS A 1 90 ? 0.735 5.745 5.112 1.00 95.56 90 HIS A O 1
ATOM 752 N N . ALA A 1 91 ? -0.025 5.806 7.221 1.00 94.81 91 ALA A N 1
ATOM 753 C CA . ALA A 1 91 ? 0.578 4.528 7.601 1.00 94.81 91 ALA A CA 1
ATOM 754 C C . ALA A 1 91 ? 0.005 3.362 6.777 1.00 94.81 91 ALA A C 1
ATOM 756 O O . ALA A 1 91 ? 0.761 2.536 6.270 1.00 94.81 91 ALA A O 1
ATOM 757 N N . THR A 1 92 ? -1.315 3.331 6.581 1.00 96.12 92 THR A N 1
ATOM 758 C CA . THR A 1 92 ? -1.987 2.322 5.750 1.00 96.12 92 THR A CA 1
ATOM 759 C C . THR A 1 92 ? -1.524 2.395 4.295 1.00 96.12 92 THR A C 1
ATOM 761 O O . THR A 1 92 ? -1.247 1.361 3.694 1.00 96.12 92 THR A O 1
ATOM 764 N N . ILE A 1 93 ? -1.370 3.602 3.745 1.00 96.88 93 ILE A N 1
ATOM 765 C CA . ILE A 1 93 ? -0.894 3.803 2.367 1.00 96.88 93 ILE A CA 1
ATOM 766 C C . ILE A 1 93 ? 0.515 3.232 2.189 1.00 96.88 93 ILE A C 1
ATOM 768 O O . 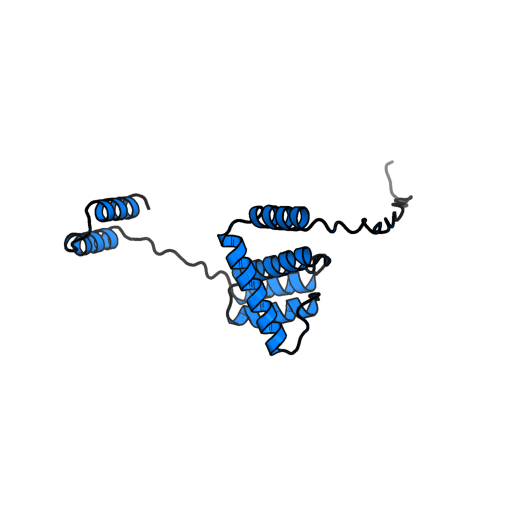ILE A 1 93 ? 0.764 2.523 1.217 1.00 96.88 93 ILE A O 1
ATOM 772 N N . LEU A 1 94 ? 1.428 3.467 3.138 1.00 97.19 94 LEU A N 1
ATOM 773 C CA . LEU A 1 94 ? 2.775 2.885 3.082 1.00 97.19 94 LEU A CA 1
ATOM 774 C C . LEU A 1 94 ? 2.750 1.352 3.134 1.00 97.19 94 LEU A C 1
ATOM 776 O O . LEU A 1 94 ? 3.500 0.701 2.406 1.00 97.19 94 LEU A O 1
ATOM 780 N N . VAL A 1 95 ? 1.870 0.771 3.954 1.00 97.38 95 VAL A N 1
ATOM 781 C CA . VAL A 1 95 ? 1.678 -0.686 4.009 1.00 97.38 95 VAL A CA 1
ATOM 782 C C . VAL A 1 95 ? 1.151 -1.220 2.674 1.00 97.38 95 VAL A C 1
ATOM 784 O O . VAL A 1 95 ? 1.612 -2.260 2.208 1.00 97.38 95 VAL A O 1
ATOM 787 N N . TYR A 1 96 ? 0.236 -0.504 2.023 1.00 97.88 96 TYR A N 1
ATOM 788 C CA . TYR A 1 96 ? -0.282 -0.892 0.710 1.00 97.88 96 TYR A CA 1
ATOM 789 C C . TYR A 1 96 ? 0.782 -0.764 -0.385 1.00 97.88 96 TYR A C 1
ATOM 791 O O . TYR A 1 96 ? 0.904 -1.667 -1.207 1.00 97.88 96 TYR A O 1
ATOM 799 N N . LEU A 1 97 ? 1.627 0.270 -0.361 1.00 97.69 97 LEU A N 1
ATOM 800 C CA . LEU A 1 97 ? 2.781 0.360 -1.265 1.00 97.69 97 LEU A CA 1
ATOM 801 C C . LEU A 1 97 ? 3.753 -0.813 -1.073 1.00 97.69 97 LEU A C 1
ATOM 803 O O . LEU A 1 97 ? 4.227 -1.385 -2.055 1.00 97.69 97 LEU A O 1
ATOM 807 N N . ALA A 1 98 ? 4.017 -1.217 0.173 1.00 97.00 98 ALA A N 1
ATOM 808 C CA . ALA A 1 98 ? 4.828 -2.399 0.460 1.00 97.00 98 ALA A CA 1
ATOM 809 C C . ALA A 1 98 ? 4.177 -3.691 -0.067 1.00 97.00 98 ALA A C 1
ATOM 811 O O . ALA A 1 98 ? 4.874 -4.550 -0.606 1.00 97.00 98 ALA A O 1
ATOM 812 N N . ALA A 1 99 ? 2.850 -3.805 0.025 1.00 97.25 99 ALA A N 1
ATOM 813 C CA . ALA A 1 99 ? 2.099 -4.923 -0.537 1.00 97.25 99 ALA A CA 1
ATOM 814 C C . ALA A 1 99 ? 2.198 -4.983 -2.069 1.00 97.25 99 ALA A C 1
ATOM 816 O O . ALA A 1 99 ? 2.451 -6.050 -2.627 1.00 97.25 99 ALA A O 1
ATOM 817 N N . ILE A 1 100 ? 2.059 -3.835 -2.742 1.00 97.19 100 ILE A N 1
ATOM 818 C CA . ILE A 1 100 ? 2.208 -3.715 -4.198 1.00 97.19 100 ILE A CA 1
ATOM 819 C C . ILE A 1 100 ? 3.623 -4.120 -4.613 1.00 97.19 100 ILE A C 1
ATOM 821 O O . ILE A 1 100 ? 3.781 -4.940 -5.513 1.00 97.19 100 ILE A O 1
ATOM 825 N N . ARG A 1 101 ? 4.652 -3.616 -3.918 1.00 96.19 101 ARG A N 1
ATOM 826 C CA . ARG A 1 101 ? 6.052 -4.021 -4.122 1.00 96.19 101 ARG A CA 1
ATOM 827 C C . ARG A 1 101 ? 6.230 -5.529 -3.975 1.00 96.19 101 ARG A C 1
ATOM 829 O O . ARG A 1 101 ? 6.818 -6.153 -4.850 1.00 96.19 101 ARG A O 1
ATOM 836 N N . HIS A 1 102 ? 5.729 -6.107 -2.886 1.00 95.00 102 HIS A N 1
ATOM 837 C CA . HIS A 1 102 ? 5.829 -7.541 -2.632 1.00 95.00 102 HIS A CA 1
ATOM 838 C C . HIS A 1 102 ? 5.185 -8.355 -3.761 1.00 95.00 102 HIS A C 1
ATOM 840 O O . HIS A 1 102 ? 5.803 -9.282 -4.276 1.00 95.00 102 HIS A O 1
ATOM 846 N N . HIS A 1 103 ? 3.988 -7.970 -4.204 1.00 95.31 103 HIS A N 1
ATOM 847 C CA . HIS A 1 103 ? 3.317 -8.634 -5.318 1.00 95.31 103 HIS A CA 1
ATOM 848 C C . HIS A 1 103 ? 4.089 -8.488 -6.636 1.00 95.31 103 HIS A C 1
ATOM 850 O O . HIS A 1 103 ? 4.222 -9.451 -7.382 1.00 95.31 103 HIS A O 1
ATOM 856 N N . HIS A 1 104 ? 4.676 -7.317 -6.888 1.00 94.06 104 HIS A N 1
ATOM 857 C CA . HIS A 1 104 ? 5.527 -7.076 -8.052 1.00 94.06 104 HIS A CA 1
ATOM 858 C C . HIS A 1 104 ? 6.718 -8.048 -8.102 1.00 94.06 104 HIS A C 1
ATOM 860 O O . HIS A 1 104 ? 7.014 -8.611 -9.153 1.00 94.06 104 HIS A O 1
ATOM 866 N N . LEU A 1 105 ? 7.353 -8.297 -6.951 1.00 92.12 105 LEU A N 1
ATOM 867 C CA . LEU A 1 105 ? 8.446 -9.265 -6.826 1.00 92.12 105 LEU A CA 1
ATOM 868 C C . LEU A 1 105 ? 7.968 -10.708 -7.040 1.00 92.12 105 LEU A C 1
ATOM 870 O O . LEU A 1 105 ? 8.667 -11.481 -7.689 1.00 92.12 105 LEU A O 1
ATOM 874 N N . GLN A 1 106 ? 6.777 -11.068 -6.548 1.00 91.06 106 GLN A N 1
ATOM 875 C CA . GLN A 1 106 ? 6.186 -12.394 -6.786 1.00 91.06 106 GLN A CA 1
ATOM 876 C C . GLN A 1 106 ? 5.885 -12.649 -8.269 1.00 91.06 106 GLN A C 1
ATOM 878 O O . GLN A 1 106 ? 6.037 -13.774 -8.734 1.00 91.06 106 GLN A O 1
ATOM 883 N N . LEU A 1 107 ? 5.507 -11.610 -9.018 1.00 90.69 107 LEU A N 1
ATOM 884 C CA . LEU A 1 107 ? 5.312 -11.674 -10.471 1.00 90.69 107 LEU A CA 1
ATOM 885 C C . LEU A 1 107 ? 6.634 -11.670 -11.265 1.00 90.69 107 LEU A C 1
ATOM 887 O O . LEU A 1 107 ? 6.616 -11.739 -12.492 1.00 90.69 107 LEU A O 1
ATOM 891 N N . GLY A 1 108 ? 7.786 -11.572 -10.592 1.00 89.81 108 GLY A N 1
ATOM 892 C CA . GLY A 1 108 ? 9.100 -11.515 -11.237 1.00 89.81 108 GLY A CA 1
ATOM 893 C C . GLY A 1 108 ? 9.437 -10.155 -11.855 1.00 89.81 108 GLY A C 1
ATOM 894 O O . GLY A 1 108 ? 10.361 -10.053 -12.662 1.00 89.81 108 GLY A O 1
ATOM 895 N N . HIS A 1 109 ? 8.711 -9.097 -11.495 1.00 91.69 109 HIS A N 1
ATOM 896 C CA . HIS A 1 109 ? 8.982 -7.748 -11.973 1.00 91.69 109 HIS A CA 1
ATOM 897 C C . HIS A 1 109 ? 9.972 -6.993 -11.062 1.00 91.69 109 HIS A C 1
ATOM 899 O O . HIS A 1 109 ? 10.124 -7.278 -9.874 1.00 91.69 109 HIS A O 1
ATOM 905 N N . THR A 1 110 ? 10.634 -5.967 -11.606 1.00 91.81 110 THR A N 1
ATOM 906 C CA . THR A 1 110 ? 11.591 -5.119 -10.867 1.00 91.81 110 THR A CA 1
ATOM 907 C C . THR A 1 110 ? 10.908 -4.281 -9.796 1.00 91.81 110 THR A C 1
ATOM 909 O O . THR A 1 110 ? 9.833 -3.764 -10.049 1.00 91.81 110 THR A O 1
ATOM 912 N N . ASP A 1 111 ? 11.537 -4.044 -8.649 1.00 92.69 111 ASP A N 1
ATOM 913 C CA . ASP A 1 111 ? 10.954 -3.238 -7.566 1.00 92.69 111 ASP A CA 1
ATOM 914 C C . ASP A 1 111 ? 10.383 -1.877 -8.046 1.00 92.69 111 ASP A C 1
ATOM 916 O O . ASP A 1 111 ? 11.145 -1.024 -8.517 1.00 92.69 111 ASP A O 1
ATOM 920 N N . PRO A 1 112 ? 9.060 -1.638 -7.925 1.00 90.88 112 PRO A N 1
ATOM 921 C CA . PRO A 1 112 ? 8.430 -0.438 -8.463 1.00 90.88 112 PRO A CA 1
ATOM 922 C C . PRO A 1 112 ? 8.687 0.802 -7.591 1.00 90.88 112 PRO A C 1
ATOM 924 O O . PRO A 1 112 ? 8.427 1.920 -8.038 1.00 90.88 112 PRO A O 1
ATOM 927 N N . LEU A 1 113 ? 9.212 0.634 -6.368 1.00 92.00 113 LEU A N 1
ATOM 928 C CA . LEU A 1 113 ? 9.478 1.724 -5.421 1.00 92.00 113 LEU A CA 1
ATOM 929 C C . LEU A 1 113 ? 10.931 2.225 -5.458 1.00 92.00 113 LEU A C 1
ATOM 931 O O . LEU A 1 113 ? 11.235 3.272 -4.881 1.00 92.00 113 LEU A O 1
ATOM 935 N N . VAL A 1 114 ? 11.838 1.510 -6.128 1.00 90.38 114 VAL A N 1
ATOM 936 C CA . VAL A 1 114 ? 13.257 1.887 -6.216 1.00 90.38 114 VAL A CA 1
ATOM 937 C C . VAL A 1 114 ? 13.437 3.112 -7.114 1.00 90.38 114 VAL A C 1
ATOM 939 O O . VAL A 1 114 ? 12.876 3.186 -8.204 1.00 90.38 114 VAL A O 1
ATOM 942 N N . GLN A 1 115 ? 14.247 4.071 -6.647 1.00 88.62 115 GLN A N 1
ATOM 943 C CA . GLN A 1 115 ? 14.602 5.303 -7.371 1.00 88.62 115 GLN A CA 1
ATOM 944 C C . GLN A 1 115 ? 13.391 6.165 -7.784 1.00 88.62 115 GLN A C 1
ATOM 946 O O . GLN A 1 115 ? 13.398 6.786 -8.843 1.00 88.62 115 GLN A O 1
ATOM 951 N N . ARG A 1 116 ? 12.347 6.226 -6.941 1.00 91.75 116 ARG A N 1
ATOM 952 C CA . ARG A 1 116 ? 11.107 6.991 -7.189 1.00 91.75 116 ARG A CA 1
ATOM 953 C C . ARG A 1 116 ? 10.981 8.229 -6.282 1.00 91.75 116 ARG A C 1
ATOM 955 O O . ARG A 1 116 ? 10.237 8.199 -5.294 1.00 91.75 116 ARG A O 1
ATOM 962 N N . PRO A 1 117 ? 11.727 9.322 -6.542 1.00 92.69 117 PRO A N 1
ATOM 963 C CA . PRO A 1 117 ? 11.743 10.489 -5.660 1.00 92.69 117 PRO A CA 1
ATOM 964 C C . PRO A 1 117 ? 10.393 11.216 -5.606 1.00 92.69 117 PRO A C 1
ATOM 966 O O . PRO A 1 117 ? 10.030 11.732 -4.548 1.00 92.69 117 PRO A O 1
ATOM 969 N N . LEU A 1 118 ? 9.614 11.234 -6.695 1.00 96.31 118 LEU A N 1
ATOM 970 C CA . LEU A 1 118 ? 8.330 11.943 -6.724 1.00 96.31 118 LEU A CA 1
ATOM 971 C C . LEU A 1 118 ? 7.272 11.212 -5.900 1.00 96.31 118 LEU A C 1
ATOM 973 O O . LEU A 1 118 ? 6.476 11.857 -5.215 1.00 96.31 118 LEU A O 1
ATOM 977 N N . LEU A 1 119 ? 7.290 9.876 -5.908 1.00 96.50 119 LEU A N 1
ATOM 978 C CA . LEU A 1 119 ? 6.462 9.081 -5.001 1.00 96.50 119 LEU A CA 1
ATOM 979 C C . LEU A 1 119 ? 6.820 9.361 -3.533 1.00 96.50 119 LEU A C 1
ATOM 981 O O . LEU A 1 119 ? 5.930 9.576 -2.711 1.00 96.50 119 LEU A O 1
ATOM 985 N N . ALA A 1 120 ? 8.113 9.441 -3.207 1.00 95.56 120 ALA A N 1
ATOM 986 C CA . ALA A 1 120 ? 8.558 9.766 -1.853 1.00 95.56 120 ALA A CA 1
ATOM 987 C C . ALA A 1 120 ? 8.121 11.178 -1.414 1.00 95.56 120 ALA A C 1
ATOM 989 O O . ALA A 1 120 ? 7.665 11.357 -0.280 1.00 95.56 120 ALA A O 1
ATOM 990 N N . TYR A 1 121 ? 8.218 12.179 -2.296 1.00 96.56 121 TYR A N 1
ATOM 991 C CA . TYR A 1 121 ? 7.712 13.529 -2.024 1.00 96.56 121 TYR A CA 1
ATOM 992 C C . TYR A 1 121 ? 6.198 13.552 -1.820 1.00 96.56 121 TYR A C 1
ATOM 994 O O . TYR A 1 121 ? 5.728 14.203 -0.886 1.00 96.56 121 TYR A O 1
ATOM 1002 N N . LEU A 1 122 ? 5.443 12.804 -2.626 1.00 97.44 122 LEU A N 1
ATOM 1003 C CA . LEU A 1 122 ? 3.997 12.687 -2.464 1.00 97.44 122 LEU A CA 1
ATOM 1004 C C . LEU A 1 122 ? 3.631 12.086 -1.102 1.00 97.44 122 LEU A C 1
ATOM 1006 O O . LEU A 1 122 ? 2.816 12.667 -0.391 1.00 97.44 122 LEU A O 1
ATOM 1010 N N . CYS A 1 123 ? 4.266 10.984 -0.693 1.00 96.44 123 CYS A N 1
ATOM 1011 C CA . CYS A 1 123 ? 4.018 10.380 0.620 1.00 96.44 123 CYS A CA 1
ATOM 1012 C C . CYS A 1 123 ? 4.324 11.363 1.764 1.00 96.44 123 CYS A C 1
ATOM 1014 O O . CYS A 1 123 ? 3.538 11.482 2.706 1.00 96.44 123 CYS A O 1
ATOM 1016 N N . LYS A 1 124 ? 5.414 12.139 1.660 1.00 96.38 124 LYS A N 1
ATOM 1017 C CA . LYS A 1 124 ? 5.722 13.220 2.617 1.00 96.38 124 LYS A CA 1
ATOM 1018 C C . LYS A 1 124 ? 4.631 14.296 2.635 1.00 96.38 124 LYS A C 1
ATOM 1020 O O . LYS A 1 124 ? 4.254 14.749 3.715 1.00 96.38 124 LYS A O 1
ATOM 1025 N N . GLY A 1 125 ? 4.122 14.688 1.468 1.00 96.75 125 GLY A N 1
ATOM 1026 C CA . GLY A 1 125 ? 3.005 15.625 1.333 1.00 96.75 125 GLY A CA 1
ATOM 1027 C C . GLY A 1 125 ? 1.735 15.105 2.005 1.00 96.75 125 GLY A C 1
ATOM 1028 O O . GLY A 1 125 ? 1.159 15.801 2.837 1.00 96.75 125 GLY A O 1
ATOM 1029 N N . ILE A 1 126 ? 1.367 13.848 1.741 1.00 96.31 126 ILE A N 1
ATOM 1030 C CA . ILE A 1 126 ? 0.217 13.172 2.361 1.00 96.31 126 ILE A CA 1
ATOM 1031 C C . ILE A 1 126 ? 0.360 13.140 3.886 1.00 96.31 126 ILE A C 1
ATOM 1033 O O . ILE A 1 126 ? -0.586 13.484 4.594 1.00 96.31 126 ILE A O 1
ATOM 1037 N N . LYS A 1 127 ? 1.546 12.792 4.404 1.00 95.25 127 LYS A N 1
ATOM 1038 C CA . LYS A 1 127 ? 1.818 12.789 5.850 1.00 95.25 127 LYS A CA 1
ATOM 1039 C C . LYS A 1 127 ? 1.573 14.162 6.479 1.00 95.25 127 LYS A C 1
ATOM 1041 O O . LYS A 1 127 ? 0.951 14.246 7.532 1.00 95.25 127 LYS A O 1
ATOM 1046 N N . ARG A 1 128 ? 2.066 15.232 5.844 1.00 94.81 128 ARG A N 1
ATOM 1047 C CA . ARG A 1 128 ? 1.880 16.612 6.328 1.00 94.81 128 ARG A CA 1
ATOM 1048 C C . ARG A 1 128 ? 0.418 17.041 6.257 1.00 94.81 128 ARG A C 1
ATOM 1050 O O . ARG A 1 128 ? -0.074 17.623 7.212 1.00 94.81 128 ARG A O 1
ATOM 1057 N N . HIS A 1 129 ? -0.264 16.709 5.164 1.00 93.94 129 HIS A N 1
ATOM 1058 C CA . HIS A 1 129 ? -1.665 17.061 4.951 1.00 93.94 129 HIS A CA 1
ATOM 1059 C C . HIS A 1 129 ? -2.601 16.385 5.963 1.00 93.94 129 HIS A C 1
ATOM 1061 O O . HIS A 1 129 ? -3.504 17.020 6.494 1.00 93.94 129 HIS A O 1
ATOM 1067 N N . GLN A 1 130 ? -2.404 15.094 6.246 1.00 91.88 130 GLN A N 1
ATOM 1068 C CA . GLN A 1 130 ? -3.243 14.373 7.213 1.00 91.88 130 GLN A CA 1
ATOM 1069 C C . GLN A 1 130 ? -2.922 14.734 8.673 1.00 91.88 130 GLN A C 1
ATOM 1071 O O . GLN A 1 130 ? -3.776 14.573 9.549 1.00 91.88 130 GLN A O 1
ATOM 1076 N N . GLY A 1 131 ? -1.704 15.219 8.930 1.00 86.00 131 GLY A N 1
ATOM 1077 C CA . GLY A 1 131 ? -1.200 15.497 10.268 1.00 86.00 131 GLY A CA 1
ATOM 1078 C C . GLY A 1 131 ? -0.999 14.232 11.109 1.00 86.00 131 GLY A C 1
ATOM 1079 O O . GLY A 1 131 ? -1.281 13.104 10.698 1.00 86.00 131 GLY A O 1
ATOM 1080 N N . THR A 1 132 ? -0.502 14.416 12.330 1.00 71.06 132 THR A N 1
ATOM 1081 C CA . THR A 1 132 ? -0.329 13.323 13.294 1.00 71.06 132 THR A CA 1
ATOM 1082 C C . THR A 1 132 ? -1.590 13.195 14.145 1.00 71.06 132 THR A C 1
ATOM 1084 O O . THR A 1 132 ? -1.629 13.649 15.284 1.00 71.06 132 THR A O 1
ATOM 1087 N N . LYS A 1 133 ? -2.645 12.571 13.613 1.00 65.75 133 LYS A N 1
ATOM 1088 C CA . LYS A 1 133 ? -3.774 12.127 14.446 1.00 65.75 133 LYS A CA 1
ATOM 1089 C C . LYS A 1 133 ? -3.397 10.806 15.110 1.00 65.75 133 LYS A C 1
ATOM 1091 O O . LYS A 1 133 ? -3.740 9.730 14.627 1.00 65.75 133 LYS A O 1
ATOM 1096 N N . GLY A 1 134 ? -2.615 10.880 16.184 1.00 64.19 134 GLY A N 1
ATOM 1097 C CA . GLY A 1 134 ? -2.398 9.717 17.038 1.00 64.19 134 GLY A CA 1
ATOM 1098 C C . GLY A 1 134 ? -3.741 9.266 17.608 1.00 64.19 134 GLY A C 1
ATOM 1099 O O . GLY A 1 134 ? -4.491 10.088 18.131 1.00 64.19 134 GLY A O 1
ATOM 1100 N N . ARG A 1 135 ? -4.065 7.971 17.515 1.00 66.31 135 ARG A N 1
ATOM 1101 C CA . ARG A 1 135 ? -5.166 7.404 18.300 1.00 66.31 135 ARG A CA 1
ATOM 1102 C C . ARG A 1 135 ? -4.732 7.460 19.760 1.00 66.31 135 ARG A C 1
ATOM 1104 O O . ARG A 1 135 ? -4.039 6.559 20.227 1.00 66.31 135 ARG A O 1
ATOM 1111 N N . VAL A 1 136 ? -5.098 8.535 20.453 1.00 69.25 136 VAL A N 1
ATOM 1112 C CA . VAL A 1 136 ? -4.912 8.638 21.898 1.00 69.25 136 VAL A CA 1
ATOM 1113 C C . VAL A 1 136 ? -5.752 7.527 22.512 1.00 69.25 136 VAL A C 1
ATOM 1115 O O . VAL A 1 136 ? -6.979 7.522 22.400 1.00 69.25 136 VAL A O 1
ATOM 1118 N N . ARG A 1 137 ? -5.087 6.529 23.095 1.00 72.12 137 ARG A N 1
ATOM 1119 C CA . ARG A 1 137 ? -5.767 5.598 23.988 1.00 72.12 137 ARG A CA 1
ATOM 1120 C C . ARG A 1 137 ? -6.127 6.421 25.215 1.00 72.12 137 ARG A C 1
ATOM 1122 O O . ARG A 1 137 ? -5.235 6.961 25.862 1.00 72.12 137 ARG A O 1
ATOM 1129 N N . LEU A 1 138 ? -7.421 6.605 25.456 1.00 73.00 138 LEU A N 1
ATOM 1130 C CA . LEU A 1 138 ? -7.866 7.306 26.651 1.00 73.00 138 LEU A CA 1
ATOM 1131 C C . LEU A 1 138 ? -7.342 6.537 27.870 1.00 73.00 138 LEU A C 1
ATOM 1133 O O . LEU A 1 138 ? -7.441 5.306 27.865 1.00 73.00 138 LEU A O 1
ATOM 1137 N N . PRO A 1 139 ? -6.793 7.224 28.886 1.00 74.00 139 PRO A N 1
ATOM 1138 C CA . PRO A 1 139 ? -6.470 6.570 30.139 1.00 74.00 139 PRO A CA 1
ATOM 1139 C C . PRO A 1 139 ? -7.758 5.954 30.685 1.00 74.00 139 PRO A C 1
ATOM 1141 O O . PRO A 1 139 ? -8.781 6.631 30.841 1.00 74.00 139 PRO A O 1
ATOM 1144 N N . LEU A 1 140 ? -7.720 4.647 30.909 1.00 72.06 140 LEU A N 1
ATOM 1145 C CA . LEU A 1 140 ? -8.792 3.936 31.577 1.00 72.06 140 LEU A CA 1
ATOM 1146 C C . LEU A 1 140 ? -8.715 4.355 33.050 1.00 72.06 140 LEU A C 1
ATOM 1148 O O . LEU A 1 140 ? -7.845 3.903 33.785 1.00 72.06 140 LEU A O 1
ATOM 1152 N N . SER A 1 141 ? -9.528 5.331 33.460 1.00 79.94 141 SER A N 1
ATOM 1153 C CA . SER A 1 141 ? -9.474 5.832 34.835 1.00 79.94 141 SER A CA 1
ATOM 1154 C C . SER A 1 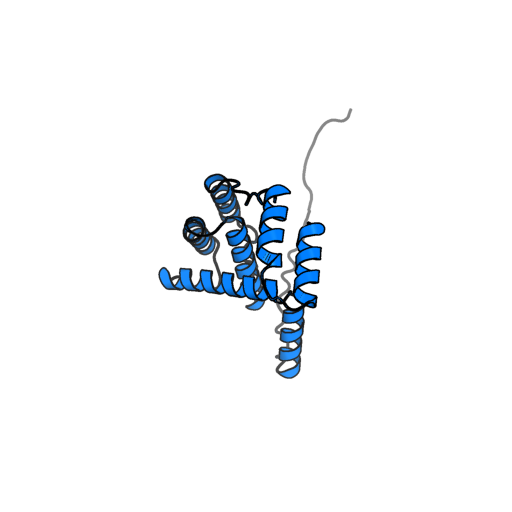141 ? -9.926 4.748 35.816 1.00 79.94 141 SER A C 1
ATOM 1156 O O . SER A 1 141 ? -10.848 3.988 35.520 1.00 79.94 141 SER A O 1
ATOM 1158 N N . ALA A 1 142 ? -9.326 4.712 37.011 1.00 76.31 142 ALA A N 1
ATOM 1159 C CA . ALA A 1 142 ? -9.688 3.756 38.063 1.00 76.31 142 ALA A CA 1
ATOM 1160 C C . ALA A 1 142 ? -11.192 3.790 38.408 1.00 76.31 142 ALA A C 1
ATOM 1162 O O . ALA A 1 142 ? -11.791 2.757 38.678 1.00 76.31 142 ALA A O 1
ATOM 1163 N N . ALA A 1 143 ? -11.829 4.962 38.309 1.00 78.31 143 ALA A N 1
ATOM 1164 C CA . ALA A 1 143 ? -13.274 5.107 38.486 1.00 78.31 143 ALA A CA 1
ATOM 1165 C C . ALA A 1 143 ? -14.087 4.359 37.411 1.00 78.31 143 ALA A C 1
ATOM 1167 O O . ALA A 1 143 ? -15.037 3.659 37.743 1.00 78.31 143 ALA A O 1
ATOM 1168 N N . LYS A 1 144 ? -13.681 4.443 36.135 1.00 79.69 144 LYS A N 1
ATOM 1169 C CA . LYS A 1 144 ? -14.328 3.705 35.035 1.00 79.69 144 LYS A CA 1
ATOM 1170 C C . LYS A 1 144 ? -14.095 2.200 35.153 1.00 79.69 144 LYS A C 1
ATOM 1172 O O . LYS A 1 144 ? -14.968 1.417 34.799 1.00 79.69 144 LYS A O 1
ATOM 1177 N N . LEU A 1 145 ? -12.929 1.794 35.660 1.00 78.69 145 LEU A N 1
ATOM 1178 C CA . LEU A 1 145 ? -12.642 0.396 35.987 1.00 78.69 145 LEU A CA 1
ATOM 1179 C C . LEU A 1 145 ? -13.566 -0.133 37.090 1.00 78.69 145 LEU A C 1
ATOM 1181 O O . LEU A 1 145 ? -14.137 -1.207 36.922 1.00 78.69 145 LEU A O 1
ATOM 1185 N N . ALA A 1 146 ? -13.759 0.632 38.168 1.00 79.38 146 ALA A N 1
ATOM 1186 C CA . ALA A 1 146 ? -14.654 0.270 39.269 1.00 79.38 146 ALA A CA 1
ATOM 1187 C C . ALA A 1 146 ? -16.129 0.191 38.827 1.00 79.38 146 ALA A C 1
ATOM 1189 O O . ALA A 1 146 ? -16.846 -0.727 39.222 1.00 79.38 146 ALA A O 1
ATOM 1190 N N . GLU A 1 147 ? -16.565 1.106 37.959 1.00 81.50 147 GLU A N 1
ATOM 1191 C CA . GLU A 1 147 ? -17.905 1.102 37.360 1.00 81.50 147 GLU A CA 1
ATOM 1192 C C . GLU A 1 147 ? -18.129 -0.144 36.483 1.00 81.50 147 GLU A C 1
ATOM 1194 O O . GLU A 1 147 ? -19.106 -0.875 36.660 1.00 81.50 147 GLU A O 1
ATOM 1199 N N . LEU A 1 148 ? -17.182 -0.464 35.592 1.00 79.25 148 LEU A N 1
ATOM 1200 C CA . LEU A 1 148 ? -17.234 -1.689 34.784 1.00 79.25 148 LEU A CA 1
ATOM 1201 C C . LEU A 1 148 ? -17.233 -2.949 35.661 1.00 79.25 148 LEU A C 1
ATOM 1203 O O . LEU A 1 148 ? -17.969 -3.893 35.380 1.00 79.25 148 LEU A O 1
ATOM 1207 N N . GLN A 1 149 ? -16.455 -2.954 36.743 1.00 77.06 149 GLN A N 1
ATOM 1208 C CA . GLN A 1 149 ? -16.406 -4.036 37.729 1.00 77.06 149 GLN A CA 1
ATOM 1209 C C . GLN A 1 149 ? -17.774 -4.312 38.360 1.00 77.06 149 GLN A C 1
ATOM 1211 O O . GLN A 1 149 ? -18.171 -5.475 38.469 1.00 77.06 149 GLN A O 1
ATOM 1216 N N . GLN A 1 150 ? -18.504 -3.268 38.745 1.00 80.06 150 GLN A N 1
ATOM 1217 C CA . GLN A 1 150 ? -19.838 -3.410 39.329 1.00 80.06 150 GLN A CA 1
ATOM 1218 C C . GLN A 1 150 ? -20.826 -3.999 38.315 1.00 80.06 150 GLN A C 1
ATOM 1220 O O . GLN A 1 150 ? -21.523 -4.964 38.626 1.00 80.06 150 GLN A O 1
ATOM 1225 N N . HIS A 1 151 ? -20.827 -3.506 37.075 1.00 77.19 151 HIS A N 1
ATOM 1226 C CA . HIS A 1 151 ? -21.730 -4.006 36.033 1.00 77.19 151 HIS A CA 1
ATOM 1227 C C . HIS A 1 151 ? -21.421 -5.444 35.587 1.00 77.19 151 HIS A C 1
ATOM 1229 O O . HIS A 1 151 ? -22.342 -6.235 35.377 1.00 77.19 151 HIS A O 1
ATOM 1235 N N . LEU A 1 152 ? -20.143 -5.813 35.477 1.00 74.06 152 LEU A N 1
ATOM 1236 C CA . LEU A 1 152 ? -19.725 -7.162 35.081 1.00 74.06 152 LEU A CA 1
ATOM 1237 C C . LEU A 1 152 ? -19.937 -8.199 36.195 1.00 74.06 152 LEU A C 1
ATOM 1239 O O . LEU A 1 152 ? -20.164 -9.372 35.896 1.00 74.06 152 LEU A O 1
ATOM 1243 N N . GLY A 1 153 ? -19.913 -7.785 37.468 1.00 72.69 153 GLY A N 1
ATOM 1244 C CA . GLY A 1 153 ? -20.205 -8.658 38.610 1.00 72.69 153 GLY A CA 1
ATOM 1245 C C . GLY A 1 153 ? -21.618 -9.254 38.577 1.00 72.69 153 GLY A C 1
ATOM 1246 O O . GLY A 1 153 ? -21.814 -10.391 39.008 1.00 72.69 153 GLY A O 1
ATOM 1247 N N . HIS A 1 154 ? -22.578 -8.526 37.999 1.00 72.62 154 HIS A N 1
ATOM 1248 C CA . HIS A 1 154 ? -23.964 -8.975 37.832 1.00 72.62 154 HIS A CA 1
ATOM 1249 C C . HIS A 1 154 ? -24.184 -9.884 36.614 1.00 72.62 154 HIS A C 1
ATOM 1251 O O . HIS A 1 154 ? -25.226 -10.533 36.517 1.00 72.62 154 HIS A O 1
ATOM 1257 N N . LEU A 1 155 ? -23.225 -9.969 35.687 1.00 72.62 155 LEU A N 1
ATOM 1258 C CA . LEU A 1 155 ? -23.338 -10.831 34.515 1.00 72.62 155 LEU A CA 1
ATOM 1259 C C . LEU A 1 155 ? -22.927 -12.271 34.854 1.00 72.62 155 LEU A C 1
ATOM 1261 O O . LEU A 1 155 ? -21.898 -12.547 35.485 1.00 72.62 155 LEU A O 1
ATOM 1265 N N . HIS A 1 156 ? -23.730 -13.227 34.391 1.00 72.44 156 HIS A N 1
ATOM 1266 C CA . HIS A 1 156 ? -23.483 -14.653 34.584 1.00 72.44 156 HIS A CA 1
ATOM 1267 C C . HIS A 1 156 ? -22.448 -15.164 33.565 1.00 72.44 156 HIS A C 1
ATOM 1269 O O . HIS A 1 156 ? -22.771 -15.925 32.660 1.00 72.44 156 HIS A O 1
ATOM 1275 N N . LEU A 1 157 ? -21.195 -14.711 33.681 1.00 71.44 157 LEU A N 1
ATOM 1276 C CA . LEU A 1 157 ? -20.086 -15.283 32.910 1.00 71.44 157 LEU A CA 1
ATOM 1277 C C . LEU A 1 157 ? -19.565 -16.580 33.558 1.00 71.44 157 LEU A C 1
ATOM 1279 O O . LEU A 1 157 ? -19.543 -16.670 34.795 1.00 71.44 157 LEU A O 1
ATOM 1283 N N . PRO A 1 158 ? -19.084 -17.546 32.753 1.00 78.06 158 PRO A N 1
ATOM 1284 C CA . PRO A 1 158 ? -18.299 -18.677 33.237 1.00 78.06 158 PRO A CA 1
ATOM 1285 C C . PRO A 1 158 ? -17.104 -18.204 34.079 1.00 78.06 158 PRO A C 1
ATOM 1287 O O . PRO A 1 158 ? -16.518 -17.151 33.825 1.00 78.06 158 PRO A O 1
ATOM 1290 N N . SER A 1 159 ? -16.720 -18.984 35.090 1.00 73.44 159 SER A N 1
ATOM 1291 C CA . SER A 1 159 ? -15.671 -18.623 36.061 1.00 73.44 159 SER A CA 1
ATOM 1292 C C . SER A 1 159 ? -14.317 -18.287 35.420 1.00 73.44 159 SER A C 1
ATOM 1294 O O . SER A 1 159 ? -13.623 -17.391 35.897 1.00 73.44 159 SER A O 1
ATOM 1296 N N . VAL A 1 160 ? -13.967 -18.950 34.314 1.00 72.81 160 VAL A N 1
ATOM 1297 C CA . VAL A 1 160 ? -12.713 -18.728 33.572 1.00 72.81 160 VAL A CA 1
ATOM 1298 C C . VAL A 1 160 ? -12.708 -17.371 32.863 1.00 72.81 160 VAL A C 1
ATOM 1300 O O . VAL A 1 160 ? -11.719 -16.641 32.938 1.00 72.81 160 VAL A O 1
ATOM 1303 N N . ASP A 1 161 ? -13.831 -16.986 32.257 1.00 75.62 161 ASP A N 1
ATOM 1304 C CA . ASP A 1 161 ? -13.960 -15.711 31.546 1.00 75.62 161 ASP A CA 1
ATOM 1305 C C . ASP A 1 161 ? -13.927 -14.532 32.520 1.00 75.62 161 ASP A C 1
ATOM 1307 O O . ASP A 1 161 ? -13.319 -13.502 32.229 1.00 75.62 161 ASP A O 1
ATOM 1311 N N . LYS A 1 162 ? -14.496 -14.701 33.723 1.00 73.12 162 LYS A N 1
ATOM 1312 C CA . LYS A 1 162 ? -14.396 -13.698 34.794 1.00 73.12 162 LYS A CA 1
ATOM 1313 C C . LYS A 1 162 ? -12.936 -13.436 35.158 1.00 73.12 162 LYS A C 1
ATOM 1315 O O . LYS A 1 162 ? -12.512 -12.286 35.138 1.00 73.12 162 LYS A O 1
ATOM 1320 N N . ILE A 1 163 ? -12.155 -14.480 35.447 1.00 74.94 163 ILE A N 1
ATOM 1321 C CA . ILE A 1 163 ? -10.739 -14.346 35.836 1.00 74.94 163 ILE A CA 1
ATOM 1322 C C . ILE A 1 163 ? -9.911 -13.718 34.708 1.00 74.94 163 ILE A C 1
ATOM 1324 O O . ILE A 1 163 ? -9.091 -12.840 34.972 1.00 74.94 163 ILE A O 1
ATOM 1328 N N . ALA A 1 164 ? -10.147 -14.114 33.454 1.00 80.19 164 ALA A N 1
ATOM 1329 C CA . ALA A 1 164 ? -9.446 -13.549 32.302 1.00 80.19 164 ALA A CA 1
ATOM 1330 C C . ALA A 1 164 ? -9.732 -12.047 32.125 1.00 80.19 164 ALA A C 1
ATOM 1332 O O . ALA A 1 164 ? -8.811 -11.263 31.888 1.00 80.19 164 ALA A O 1
ATOM 1333 N N . VAL A 1 165 ? -10.991 -11.633 32.301 1.00 75.88 165 VAL A N 1
ATOM 1334 C CA . VAL A 1 165 ? -11.393 -10.220 32.264 1.00 75.88 165 VAL A CA 1
ATOM 1335 C C . VAL A 1 165 ? -10.769 -9.442 33.429 1.00 75.88 165 VAL A C 1
ATOM 1337 O O . VAL A 1 165 ? -10.212 -8.367 33.205 1.00 75.88 165 VAL A O 1
ATOM 1340 N N . TRP A 1 166 ? -10.762 -10.000 34.646 1.00 74.00 166 TRP A N 1
ATOM 1341 C CA . TRP A 1 166 ? -10.108 -9.387 35.811 1.00 74.00 166 TRP A CA 1
ATOM 1342 C C . TRP A 1 166 ? -8.602 -9.206 35.621 1.00 74.00 166 TRP A C 1
ATOM 1344 O O . TRP A 1 166 ? -8.069 -8.136 35.921 1.00 74.00 166 TRP A O 1
ATOM 1354 N N . ALA A 1 167 ? -7.915 -10.215 35.086 1.00 78.00 167 ALA A N 1
ATOM 1355 C CA . ALA A 1 167 ? -6.484 -10.140 34.819 1.00 78.00 167 ALA A CA 1
ATOM 1356 C C . ALA A 1 167 ? -6.173 -9.068 33.762 1.00 78.00 167 ALA A C 1
ATOM 1358 O O . ALA A 1 167 ? -5.256 -8.272 33.947 1.00 78.00 167 ALA A O 1
ATOM 1359 N N . ALA A 1 168 ? -6.969 -8.990 32.692 1.00 76.50 168 ALA A N 1
ATOM 1360 C CA . ALA A 1 168 ? -6.782 -8.002 31.630 1.00 76.50 168 ALA A CA 1
ATOM 1361 C C . ALA A 1 168 ? -7.017 -6.554 32.096 1.00 76.50 168 ALA A C 1
ATOM 1363 O O . ALA A 1 168 ? -6.353 -5.645 31.604 1.00 76.50 168 ALA A O 1
ATOM 1364 N N . LEU A 1 169 ? -7.944 -6.338 33.034 1.00 71.44 169 LEU A N 1
ATOM 1365 C CA . LEU A 1 169 ? -8.253 -5.014 33.587 1.00 71.44 169 LEU A CA 1
ATOM 1366 C C . LEU A 1 169 ? -7.231 -4.552 34.638 1.00 71.44 169 LEU A C 1
ATOM 1368 O O . LEU A 1 169 ? -7.025 -3.353 34.783 1.00 71.44 169 LEU A O 1
ATOM 1372 N N . SER A 1 170 ? -6.601 -5.488 35.358 1.00 70.38 170 SER A N 1
ATOM 1373 C CA . SER A 1 170 ? -5.635 -5.192 36.433 1.00 70.38 170 SER A CA 1
ATOM 1374 C C . SER A 1 170 ? -4.186 -5.039 35.947 1.00 70.38 170 SER A C 1
ATOM 1376 O O . SER A 1 170 ? -3.372 -4.443 36.646 1.00 70.38 170 SER A O 1
ATOM 1378 N N . LEU A 1 171 ? -3.843 -5.626 34.792 1.00 67.81 171 LEU A N 1
ATOM 1379 C CA . LEU A 1 171 ? -2.471 -5.687 34.255 1.00 67.81 171 LEU A CA 1
ATOM 1380 C C . LEU A 1 171 ? -2.182 -4.663 33.138 1.00 67.81 171 LEU A C 1
ATOM 1382 O O . LEU A 1 171 ? -1.081 -4.678 32.583 1.00 67.81 171 LEU A O 1
ATOM 1386 N N . GLY A 1 172 ? -3.159 -3.829 32.766 1.00 56.12 172 GLY A N 1
ATOM 1387 C CA . GLY A 1 172 ? -3.036 -2.784 31.738 1.00 56.12 172 GLY A CA 1
ATOM 1388 C C . GLY A 1 172 ? -2.904 -1.391 32.329 1.00 56.12 172 GLY A C 1
ATOM 1389 O O . GLY A 1 172 ? -2.202 -0.573 31.693 1.00 56.12 172 GLY A O 1
#

Organism: Geodia barretti (NCBI:txid519541)

Sequence (172 aa):
DNGIADSLSRSQFHRCRRRPHPHPCLQDRLLTRKLEHLQTLGIAPSTRRTYQAGVHHYQQFCRLYDLSPWPASELTLRYFCTHAYKTLSHATILVYLAAIRHHHLQLGHTDPLVQRPLLAYLCKGIKRHQGTKGRVRLPLSAAKLAELQQHLGHLHLPSVDKIAVWAALSLG

InterPro domains:
  IPR010998 Integrase/recombinase, N-terminal [G3DSA:1.10.150.130] (27-136)
  IPR052925 Phage Integrase-like Recombinase [PTHR34605] (30-165)

Foldseek 3Di:
DDDDDDDDDDPPPDPPPPDPDPDPPPPPPVVVVVVVVVVVVVDDPVLVVLLVVLLVLLVVVCVVVVHDLPPDALVSLLVSLVVQLVPDALVSSVSSLVSSQVVCVVVVHDRRPPPNVVSVVSSVVSPVVVDPPPPPPPPCDPVVLVVVVVVVVPDPDDPVVVVVVVCVSVVD

Secondary structure (DSSP, 8-state):
----------------------------HHHHHHHHHHHHHTS-HHHHHHHHHHHHHHHHHHHHTT---SSPPHHHHHHHHHHHTTTS-HHHHHHHHHHHHHHHHHTTPPPTTTT-HHHHHHHHHHHHHH-----------HHHHHHHHHHHHTS---HHHHHHHHHHHH--

Radius of gyration: 26.34 Å; chains: 1; bounding box: 77×54×59 Å

pLDDT: mean 81.42, std 18.9, range [34.84, 97.94]